Protein 5WOS (pdb70)

Nearest PDB structures (foldseek):
  5wos-assembly1_A  TM=1.007E+00  e=1.661E-19  Canarypox virus
  5tzp-assembly1_A  TM=9.108E-01  e=3.871E-08  Fowlpox virus strain NVSL
  5tzq-assembly2_B  TM=8.977E-01  e=1.617E-07  Fowlpox virus strain NVSL
  6qfm-assembly1_A  TM=8.412E-01  e=3.005E-05  Homo sapiens
  7m5c-assembly4_G  TM=8.317E-01  e=1.888E-03  Homo sapiens

Secondary structure (DSSP, 8-state):
---SHHHHHHHHHHHHHHHHHHH----TTTSS-HHHHHHHHHHHHHHHHHHHHHHHHHHHT-SS-GGGHHHHHHHHHSS---HHHHHHHHHHHHHHHHHHHHHT-TTTTTTHHHHHHHHHHHHHHHHHHTTTGGGGG-/-HHHHHHHHHHHHHHHHHT--

Sequence (159 aa):
VKKDEIYYTILNIIQNYFIEYCTGKNRNFHVEDENTYIIVKNMCDIILRDNIVEFRKDIDRCSDIENEIPEIVYDTIHDKITWGRVISIIAFGAYVTKVFKEKGRDNVVDLMPDIITESLLSRCRRSWLSDQNCWDGLKPEIWIAQELRRIGDEFNAYYA

Structure (mmCIF, N/CA/C/O backbone):
data_5WOS
#
_entry.id   5WOS
#
_cell.length_a   73.786
_cell.length_b   34.670
_cell.length_c   71.726
_cell.angle_alpha   90.00
_cell.angle_beta   114.92
_cell.angle_gamma   90.00
#
_symmetry.space_group_name_H-M   'C 1 2 1'
#
loop_
_entity.id
_entity.type
_entity.pdbx_description
1 polymer 'CNPV058 bcl-2 like protein'
2 polymer 'Bcl-2-like protein 11'
3 water water
#
loop_
_atom_site.group_PDB
_atom_site.id
_atom_site.type_symbol
_atom_site.label_atom_id
_atom_site.label_alt_id
_atom_site.label_comp_id
_atom_site.label_asym_id
_atom_site.label_entity_id
_atom_site.label_seq_id
_atom_site.pdbx_PDB_ins_code
_atom_site.Cartn_x
_atom_site.Cartn_y
_atom_site.Cartn_z
_atom_site.occupancy
_atom_site.B_iso_or_equiv
_atom_site.auth_seq_id
_atom_site.auth_comp_id
_atom_site.auth_asym_id
_atom_site.auth_atom_id
_atom_site.pdbx_PDB_model_num
ATOM 1 N N . VAL A 1 10 ? -20.511 -6.243 25.901 1.00 54.64 5 VAL A N 1
ATOM 2 C CA . VAL A 1 10 ? -19.855 -7.489 26.269 1.00 57.65 5 VAL A CA 1
ATOM 3 C C . VAL A 1 10 ? -20.407 -8.647 25.441 1.00 62.63 5 VAL A C 1
ATOM 4 O O . VAL A 1 10 ? -19.650 -9.498 24.974 1.00 72.85 5 VAL A O 1
ATOM 16 N N . LYS A 1 11 ? -21.725 -8.673 25.255 1.00 53.04 6 LYS A N 1
ATOM 17 C CA . LYS A 1 11 ? -22.378 -9.812 24.622 1.00 56.30 6 LYS A CA 1
ATOM 18 C C . LYS A 1 11 ? -22.223 -9.736 23.109 1.00 53.69 6 LYS A C 1
ATOM 19 O O . LYS A 1 11 ? -22.479 -8.695 22.496 1.00 59.73 6 LYS A O 1
ATOM 38 N N . LYS A 1 12 ? -21.822 -10.851 22.509 1.00 53.24 7 LYS A N 1
ATOM 39 C CA . LYS A 1 12 ? -21.621 -10.934 21.067 1.00 52.09 7 LYS A CA 1
ATOM 40 C C . LYS A 1 12 ? -22.928 -11.391 20.434 1.00 55.33 7 LYS A C 1
ATOM 41 O O . LYS A 1 12 ? -23.272 -12.574 20.463 1.00 63.85 7 LYS A O 1
ATOM 60 N N . ASP A 1 13 ? -23.648 -10.441 19.855 1.00 62.15 8 ASP A N 1
ATOM 61 C CA . ASP A 1 13 ? -24.950 -10.655 19.248 1.00 58.75 8 ASP A CA 1
ATOM 62 C C . ASP A 1 13 ? -24.844 -10.350 17.754 1.00 61.05 8 ASP A C 1
ATOM 63 O O . ASP A 1 13 ? -23.748 -10.264 17.192 1.00 56.37 8 ASP A O 1
ATOM 72 N N . GLU A 1 14 ? -25.998 -10.200 17.101 1.00 55.29 9 GLU A N 1
ATOM 73 C CA . GLU A 1 14 ? -26.000 -9.687 15.737 1.00 53.39 9 GLU A CA 1
ATOM 74 C C . GLU A 1 14 ? -25.513 -8.247 15.710 1.00 52.23 9 GLU A C 1
ATOM 75 O O . GLU A 1 14 ? -24.844 -7.833 14.757 1.00 47.32 9 GLU A O 1
ATOM 87 N N . ILE A 1 15 ? -25.814 -7.480 16.760 1.00 51.52 10 ILE A N 1
ATOM 88 C CA . ILE A 1 15 ? -25.368 -6.094 16.824 1.00 49.52 10 ILE A CA 1
ATOM 89 C C . ILE A 1 15 ? -23.849 -6.033 16.912 1.00 45.45 10 ILE A C 1
ATOM 90 O O . ILE A 1 15 ? -23.200 -5.290 16.167 1.00 42.59 10 ILE A O 1
ATOM 106 N N . TYR A 1 16 ? -23.258 -6.823 17.812 1.00 42.98 11 TYR A N 1
ATOM 107 C CA . TYR A 1 16 ? -21.804 -6.829 17.938 1.00 40.12 11 TYR A CA 1
ATOM 108 C C . TYR A 1 16 ? -21.134 -7.071 16.593 1.00 43.65 11 TYR A C 1
ATOM 109 O O . TYR A 1 16 ? -20.155 -6.397 16.245 1.00 42.49 11 TYR A O 1
ATOM 127 N N . TYR A 1 17 ? -21.658 -8.021 15.814 1.00 47.06 12 TYR A N 1
ATOM 128 C CA . TYR A 1 17 ? -21.020 -8.390 14.557 1.00 45.38 12 TYR A CA 1
ATOM 129 C C . TYR A 1 17 ? -21.457 -7.484 13.414 1.00 37.74 12 TYR A C 1
ATOM 130 O O . TYR A 1 17 ? -20.706 -7.304 12.451 1.00 36.34 12 TYR A O 1
ATOM 148 N N . THR A 1 18 ? -22.646 -6.884 13.508 1.00 40.28 13 THR A N 1
ATOM 149 C CA . THR A 1 18 ? -23.040 -5.878 12.525 1.00 39.92 13 THR A CA 1
ATOM 150 C C . THR A 1 18 ? -22.048 -4.719 12.514 1.00 35.21 13 THR A C 1
ATOM 151 O O . THR A 1 18 ? -21.667 -4.225 11.448 1.00 34.93 13 THR A O 1
ATOM 162 N N . ILE A 1 19 ? -21.616 -4.272 13.693 1.00 36.29 14 ILE A N 1
ATOM 163 C CA . ILE A 1 19 ? -20.631 -3.198 13.769 1.00 3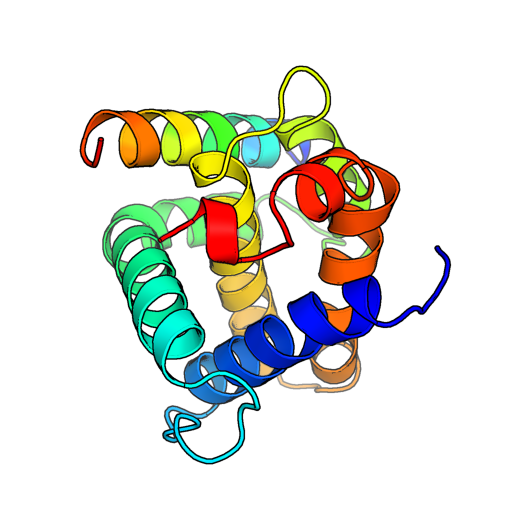7.75 14 ILE A CA 1
ATOM 164 C C . ILE A 1 19 ? -19.239 -3.719 13.431 1.00 36.90 14 ILE A C 1
ATOM 165 O O . ILE A 1 19 ? -18.497 -3.096 12.667 1.00 36.48 14 ILE A O 1
ATOM 181 N N . LEU A 1 20 ? -18.867 -4.873 13.990 1.00 40.04 15 LEU A N 1
ATOM 182 C CA . LEU A 1 20 ? -17.516 -5.395 13.802 1.00 33.12 15 LEU A CA 1
ATOM 183 C C . LEU A 1 20 ? -17.200 -5.616 12.328 1.00 34.38 15 LEU A C 1
ATOM 184 O O . LEU A 1 20 ? -16.087 -5.327 11.878 1.00 36.77 15 LEU A O 1
ATOM 200 N N . ASN A 1 21 ? -18.159 -6.137 11.560 1.00 39.63 16 ASN A N 1
ATOM 201 C CA . ASN A 1 21 ? -17.902 -6.410 10.147 1.00 42.40 16 ASN A CA 1
ATOM 202 C C . ASN A 1 21 ? -17.395 -5.167 9.422 1.00 38.40 16 ASN A C 1
ATOM 203 O O . ASN A 1 21 ? -16.483 -5.253 8.591 1.00 40.31 16 ASN A O 1
ATOM 214 N N . ILE A 1 22 ? -17.969 -4.003 9.725 1.00 34.85 17 ILE A N 1
ATOM 215 C CA . ILE A 1 22 ? -17.569 -2.774 9.046 1.00 36.18 17 ILE A CA 1
ATOM 216 C C . ILE A 1 22 ? -16.237 -2.263 9.579 1.00 38.93 17 ILE A C 1
ATOM 217 O O . ILE A 1 22 ? -15.358 -1.863 8.806 1.00 38.90 17 ILE A O 1
ATOM 233 N N . ILE A 1 23 ? -16.065 -2.255 10.902 1.00 36.33 18 ILE A N 1
ATOM 234 C CA . ILE A 1 23 ? -14.808 -1.792 11.479 1.00 34.12 18 ILE A CA 1
ATOM 235 C C . ILE A 1 23 ? -13.663 -2.698 11.048 1.00 33.72 18 ILE A C 1
ATOM 236 O O . ILE A 1 23 ? -12.578 -2.226 10.688 1.00 31.78 18 ILE A O 1
ATOM 252 N N . GLN A 1 24 ? -13.875 -4.013 11.099 1.00 34.71 19 GLN A N 1
ATOM 253 C CA . GLN A 1 24 ? -12.816 -4.943 10.727 1.00 38.54 19 GLN A CA 1
ATOM 254 C C . GLN A 1 24 ? -12.345 -4.697 9.298 1.00 35.72 19 GLN A C 1
ATOM 255 O O . GLN A 1 24 ? -11.140 -4.685 9.025 1.00 37.24 19 GLN A O 1
ATOM 269 N N . ASN A 1 25 ? -13.278 -4.475 8.376 1.00 38.95 20 ASN A N 1
ATOM 270 C CA . ASN A 1 25 ? -12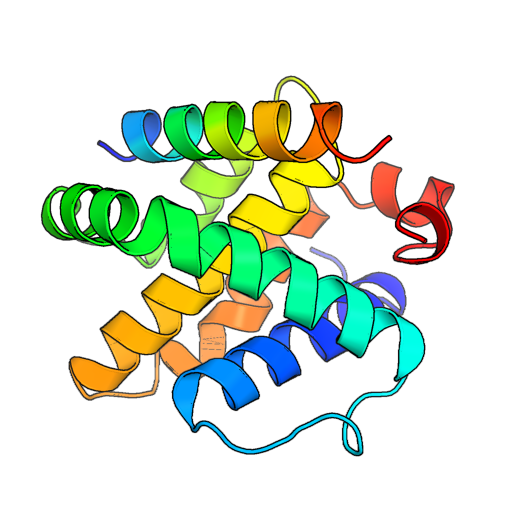.895 -4.299 6.982 1.00 39.74 20 ASN A CA 1
ATOM 271 C C . ASN A 1 25 ? -12.303 -2.921 6.713 1.00 37.69 20 ASN A C 1
ATOM 272 O O . ASN A 1 25 ? -11.422 -2.794 5.855 1.00 35.29 20 ASN A O 1
ATOM 283 N N . TYR A 1 26 ? -12.751 -1.882 7.422 1.00 37.06 21 TYR A N 1
ATOM 284 C CA . TYR A 1 26 ? -12.133 -0.576 7.230 1.00 33.94 21 TYR A CA 1
ATOM 285 C C . TYR A 1 26 ? -10.694 -0.576 7.733 1.00 33.38 21 TYR A C 1
ATOM 286 O O . TYR A 1 26 ? -9.801 -0.024 7.079 1.00 36.37 21 TYR A O 1
ATOM 304 N N . PHE A 1 27 ? -10.445 -1.186 8.892 1.00 34.05 22 PHE A N 1
ATOM 305 C CA . PHE A 1 27 ? -9.074 -1.298 9.375 1.00 36.38 22 PHE A CA 1
ATOM 306 C C . PHE A 1 27 ? -8.216 -2.047 8.365 1.00 39.61 22 PHE A C 1
ATOM 307 O O . PHE A 1 27 ? -7.125 -1.594 8.000 1.00 39.72 22 PHE A O 1
ATOM 324 N N . ILE A 1 28 ? -8.707 -3.193 7.887 1.00 40.95 23 ILE A N 1
ATOM 325 C CA . ILE A 1 28 ? -8.000 -3.939 6.847 1.00 37.98 23 ILE A CA 1
ATOM 326 C C . ILE A 1 28 ? -7.713 -3.036 5.654 1.00 43.11 23 ILE A C 1
ATOM 327 O O . ILE A 1 28 ? -6.567 -2.911 5.204 1.00 43.76 23 ILE A O 1
ATOM 343 N N . GLU A 1 29 ? -8.754 -2.393 5.120 1.00 39.72 24 GLU A N 1
ATOM 344 C CA . GLU A 1 29 ? -8.564 -1.554 3.943 1.00 39.42 24 GLU A CA 1
ATOM 345 C C . GLU A 1 29 ? -7.600 -0.410 4.229 1.00 42.17 24 GLU A C 1
ATOM 346 O O . GLU A 1 29 ? -6.778 -0.056 3.376 1.00 44.15 24 GLU A O 1
ATOM 358 N N . TYR A 1 30 ? -7.673 0.174 5.426 1.00 41.05 25 TYR A N 1
ATOM 359 C CA . TYR A 1 30 ? -6.817 1.315 5.724 1.00 40.69 25 TYR A CA 1
ATOM 360 C C . TYR A 1 30 ? -5.368 0.897 5.933 1.00 45.94 25 TYR A C 1
ATOM 361 O O . TYR A 1 30 ? -4.453 1.677 5.649 1.00 42.51 25 TYR A O 1
ATOM 379 N N . CYS A 1 31 ? -5.140 -0.317 6.430 1.00 47.18 26 CYS A N 1
ATOM 380 C CA . CYS A 1 31 ? -3.780 -0.773 6.689 1.00 49.72 26 CYS A CA 1
ATOM 381 C C . CYS A 1 31 ? -3.106 -1.303 5.430 1.00 54.97 26 CYS A C 1
ATOM 382 O O . CYS A 1 31 ? -1.932 -1.004 5.180 1.00 62.27 26 CYS A O 1
ATOM 390 N N . THR A 1 32 ? -3.825 -2.091 4.629 1.00 51.42 27 THR A N 1
ATOM 391 C CA . THR A 1 32 ? -3.250 -2.698 3.434 1.00 55.12 27 THR A CA 1
ATOM 392 C C . THR A 1 32 ? -3.440 -1.856 2.182 1.00 50.32 27 THR A C 1
ATOM 393 O O . THR A 1 32 ? -2.712 -2.055 1.204 1.00 56.68 27 THR A O 1
ATOM 404 N N . GLY A 1 33 ? -4.395 -0.930 2.182 1.00 51.12 28 GLY A N 1
ATOM 405 C CA . GLY A 1 33 ? -4.715 -0.213 0.966 1.00 43.03 28 GLY A CA 1
ATOM 406 C C . GLY A 1 33 ? -5.428 -1.045 -0.073 1.00 56.15 28 GLY A C 1
ATOM 407 O O . GLY A 1 33 ? -5.453 -0.663 -1.246 1.00 55.85 28 GLY A O 1
ATOM 411 N N . LYS A 1 34 ? -6.001 -2.179 0.324 1.00 54.40 29 LYS A N 1
ATOM 412 C CA . LYS A 1 34 ? -6.729 -3.056 -0.580 1.00 53.68 29 LYS A CA 1
ATOM 413 C C . LYS A 1 34 ? -8.230 -2.880 -0.398 1.00 48.99 29 LYS A C 1
ATOM 414 O O . LYS A 1 34 ? -8.725 -2.778 0.728 1.00 54.78 29 LYS A O 1
ATOM 433 N N . ASN A 1 35 ? -8.948 -2.849 -1.518 1.00 55.59 30 ASN A N 1
ATOM 434 C CA . ASN A 1 35 ? -10.385 -2.622 -1.491 1.00 49.80 30 ASN A CA 1
ATOM 435 C C . ASN A 1 35 ? -11.100 -3.758 -0.768 1.00 49.74 30 ASN A C 1
ATOM 436 O O . ASN A 1 35 ? -10.807 -4.938 -0.983 1.00 48.95 30 ASN A O 1
ATOM 447 N N . ARG A 1 36 ? -12.049 -3.391 0.094 1.00 47.29 31 ARG A N 1
ATOM 448 C CA . ARG A 1 36 ? -12.823 -4.359 0.863 1.00 42.62 31 ARG A CA 1
ATOM 449 C C . ARG A 1 36 ? -14.322 -4.201 0.640 1.00 40.17 31 ARG A C 1
ATOM 450 O O . ARG A 1 36 ? -15.119 -4.763 1.396 1.00 41.14 31 ARG A O 1
ATOM 471 N N . ASN A 1 37 ? -14.725 -3.459 -0.395 1.00 48.19 32 ASN A N 1
ATOM 472 C CA . ASN A 1 37 ? -16.145 -3.240 -0.654 1.00 48.88 32 ASN A CA 1
ATOM 473 C C . ASN A 1 37 ? -16.895 -4.529 -0.956 1.00 34.95 32 ASN A C 1
ATOM 474 O O . ASN A 1 37 ? -18.125 -4.553 -0.845 1.00 41.29 32 ASN A O 1
ATOM 485 N N . PHE A 1 38 ? -16.195 -5.592 -1.349 1.00 32.34 33 PHE A N 1
ATOM 486 C CA . PHE A 1 38 ? -16.833 -6.844 -1.731 1.00 37.25 33 PHE A CA 1
ATOM 487 C C . PHE A 1 38 ? -16.603 -7.957 -0.717 1.00 36.84 33 PHE A C 1
ATOM 488 O O . PHE A 1 38 ? -16.881 -9.123 -1.017 1.00 38.18 33 PHE A O 1
ATOM 505 N N . HIS A 1 39 ? -16.092 -7.630 0.471 1.00 41.71 34 HIS A N 1
ATOM 506 C CA . HIS A 1 39 ? -16.021 -8.573 1.577 1.00 39.62 34 HIS A CA 1
ATOM 507 C C . HIS A 1 39 ? -17.001 -8.253 2.692 1.00 44.43 34 HIS A C 1
ATOM 508 O O . HIS A 1 39 ? -17.250 -9.116 3.538 1.00 48.67 34 HIS A O 1
ATOM 522 N N . VAL A 1 40 ? -17.557 -7.045 2.711 1.00 39.63 35 VAL A N 1
ATOM 523 C CA . VAL A 1 40 ? -18.437 -6.588 3.780 1.00 37.52 35 VAL A CA 1
ATOM 524 C C . VAL A 1 40 ? -19.858 -7.033 3.483 1.00 40.44 35 VAL A C 1
ATOM 525 O O . VAL A 1 40 ? -20.274 -7.160 2.327 1.00 39.18 35 VAL A O 1
ATOM 538 N N . GLU A 1 41 ? -20.616 -7.247 4.558 1.00 55.72 36 GLU A N 1
ATOM 539 C CA . GLU A 1 41 ? -22.016 -7.633 4.435 1.00 49.53 36 GLU A CA 1
ATOM 540 C C . GLU A 1 41 ? -22.856 -6.498 3.859 1.00 48.07 36 GLU A C 1
ATOM 541 O O . GLU A 1 41 ? -23.687 -6.723 2.971 1.00 73.20 36 GLU A O 1
ATOM 553 N N . ASP A 1 42 ? -22.652 -5.275 4.349 1.00 55.36 37 ASP A N 1
ATOM 554 C CA . ASP A 1 42 ? -23.445 -4.109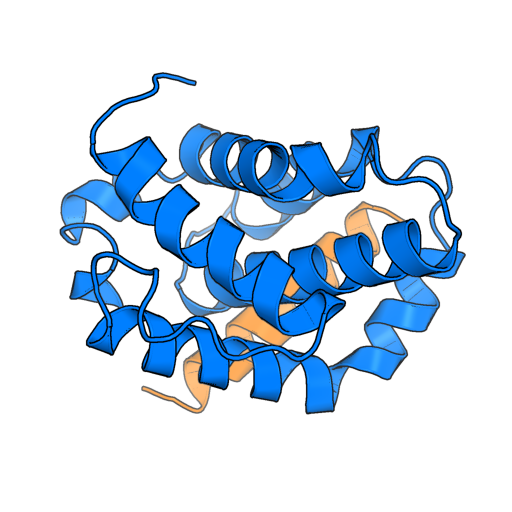 3.963 1.00 39.69 37 ASP A CA 1
ATOM 555 C C . ASP A 1 42 ? -22.537 -3.152 3.199 1.00 45.97 37 ASP A C 1
ATOM 556 O O . ASP A 1 42 ? -21.742 -2.423 3.799 1.00 51.39 37 ASP A O 1
ATOM 565 N N . GLU A 1 43 ? -22.672 -3.146 1.870 1.00 46.81 38 GLU A N 1
ATOM 566 C CA . GLU A 1 43 ? -21.765 -2.368 1.033 1.00 42.85 38 GLU A CA 1
ATOM 567 C C . GLU A 1 43 ? -22.069 -0.875 1.109 1.00 44.11 38 GLU A C 1
ATOM 568 O O . GLU A 1 43 ? -21.148 -0.050 1.096 1.00 38.58 38 GLU A O 1
ATOM 580 N N . ASN A 1 44 ? -23.347 -0.504 1.198 1.00 44.71 39 ASN A N 1
ATOM 581 C CA . ASN A 1 44 ? -23.698 0.913 1.213 1.00 43.28 39 ASN A CA 1
ATOM 582 C C . ASN A 1 44 ? -23.196 1.592 2.483 1.00 44.14 39 ASN A C 1
ATOM 583 O O . ASN A 1 44 ? -22.628 2.689 2.429 1.00 41.91 39 ASN A O 1
ATOM 594 N N . THR A 1 45 ? -23.398 0.958 3.640 1.00 40.29 40 THR A N 1
ATOM 595 C CA . THR A 1 45 ? -22.858 1.513 4.876 1.00 42.73 40 THR A CA 1
ATOM 596 C C . THR A 1 45 ? -21.343 1.650 4.797 1.00 35.02 40 THR A C 1
ATOM 597 O O . THR A 1 45 ? -20.782 2.677 5.197 1.00 35.58 40 THR A O 1
ATOM 608 N N . TYR A 1 46 ? -20.662 0.626 4.282 1.00 37.41 41 TYR A N 1
ATOM 609 C CA . TYR A 1 46 ? -19.204 0.639 4.288 1.00 34.56 41 TYR A CA 1
ATOM 610 C C . TYR A 1 46 ? -18.664 1.842 3.528 1.00 33.54 41 TYR A C 1
ATOM 611 O O . TYR A 1 46 ? -17.729 2.506 3.989 1.00 36.75 41 TYR A O 1
ATOM 629 N N . ILE A 1 47 ? -19.245 2.146 2.367 1.00 34.13 42 ILE A N 1
ATOM 630 C CA . ILE A 1 47 ? -18.791 3.295 1.588 1.00 37.12 42 ILE A CA 1
ATOM 631 C C . ILE A 1 47 ? -18.976 4.582 2.382 1.00 33.40 42 ILE A C 1
ATOM 632 O O . ILE A 1 47 ? -18.086 5.440 2.423 1.00 34.70 42 ILE A O 1
ATOM 648 N N . ILE A 1 48 ? -20.127 4.736 3.034 1.00 34.67 43 ILE A N 1
ATOM 649 C CA . ILE A 1 48 ? -20.379 5.949 3.808 1.00 36.36 43 ILE A CA 1
ATOM 650 C C . ILE A 1 48 ? -19.391 6.057 4.964 1.00 33.19 43 ILE A C 1
ATOM 651 O O . ILE A 1 48 ? -18.710 7.076 5.128 1.00 33.45 43 ILE A O 1
ATOM 667 N N . VAL A 1 49 ? -19.295 5.008 5.785 1.00 35.63 44 VAL A N 1
ATOM 668 C CA . VAL A 1 49 ? -18.380 5.050 6.923 1.00 38.70 44 VAL A CA 1
ATOM 669 C C . VAL A 1 49 ? -16.935 5.145 6.447 1.00 36.16 44 VAL A C 1
ATOM 670 O O . VAL A 1 49 ? -16.113 5.836 7.057 1.00 32.74 44 VAL A O 1
ATOM 683 N N . LYS A 1 50 ? -16.596 4.454 5.357 1.00 35.89 45 LYS A N 1
ATOM 684 C CA . LYS A 1 50 ? -15.231 4.522 4.846 1.00 39.15 45 LYS A CA 1
ATOM 685 C C . LYS A 1 50 ? -14.853 5.953 4.488 1.00 39.22 45 LYS A C 1
ATOM 686 O O . LYS A 1 50 ? -13.741 6.405 4.787 1.00 41.84 45 LYS A O 1
ATOM 705 N N . ASN A 1 51 ? -15.769 6.687 3.853 1.00 36.99 46 ASN A N 1
ATOM 706 C CA . ASN A 1 51 ? -15.473 8.063 3.467 1.00 35.78 46 ASN A CA 1
ATOM 707 C C . ASN A 1 51 ? -15.471 8.986 4.676 1.00 39.54 46 ASN A C 1
ATOM 708 O O . ASN A 1 51 ? -14.613 9.871 4.787 1.00 39.51 46 ASN A O 1
ATOM 719 N N . MET A 1 52 ? -16.423 8.800 5.591 1.00 39.49 47 MET A N 1
ATOM 720 C CA . MET A 1 52 ? -16.467 9.624 6.795 1.00 39.43 47 MET A CA 1
ATOM 721 C C . MET A 1 52 ? -15.142 9.571 7.544 1.00 35.44 47 MET A C 1
ATOM 722 O O . MET A 1 52 ? -14.609 10.606 7.963 1.00 44.19 47 MET A O 1
ATOM 736 N N . CYS A 1 53 ? -14.593 8.369 7.727 1.00 32.92 48 CYS A N 1
ATOM 737 C CA . CYS A 1 53 ? -13.337 8.236 8.458 1.00 40.56 48 CYS A CA 1
ATOM 738 C C . CYS A 1 53 ? -12.163 8.781 7.655 1.00 36.59 48 CYS A C 1
ATOM 739 O O . CYS A 1 53 ? -11.215 9.320 8.236 1.00 41.82 48 CYS A O 1
ATOM 747 N N . ASP A 1 54 ? -12.206 8.655 6.328 1.00 39.02 49 ASP A N 1
ATOM 748 C CA . ASP A 1 54 ? -11.117 9.168 5.504 1.00 40.77 49 ASP A CA 1
ATOM 749 C C . ASP A 1 54 ? -11.075 10.691 5.512 1.00 40.64 49 ASP A C 1
ATOM 750 O O . ASP A 1 54 ? -10.004 11.277 5.316 1.00 40.99 49 ASP A O 1
ATOM 759 N N . ILE A 1 55 ? -12.218 11.347 5.724 1.00 37.12 50 ILE A N 1
ATOM 760 C CA . ILE A 1 55 ? -12.225 12.801 5.868 1.00 38.51 50 ILE A CA 1
ATOM 761 C C . ILE A 1 55 ? -11.609 13.199 7.203 1.00 41.38 50 ILE A C 1
ATOM 762 O O . ILE A 1 55 ? -10.763 14.098 7.273 1.00 44.58 50 ILE A O 1
ATOM 778 N N . ILE A 1 56 ? -12.031 12.541 8.284 1.00 40.64 51 ILE A N 1
ATOM 779 C CA . ILE A 1 56 ? -11.490 12.851 9.605 1.00 39.85 51 ILE A CA 1
ATOM 780 C C . ILE A 1 56 ? -9.982 12.632 9.623 1.00 37.75 51 ILE A C 1
ATOM 781 O O . ILE A 1 56 ? -9.220 13.469 10.121 1.00 43.85 51 ILE A O 1
ATOM 797 N N . LEU A 1 57 ? -9.530 11.501 9.083 1.00 38.18 52 LEU A N 1
ATOM 798 C CA . LEU A 1 57 ? -8.100 11.222 9.042 1.00 37.35 52 LEU A CA 1
ATOM 799 C C . LEU A 1 57 ? -7.359 12.294 8.255 1.00 42.79 52 LEU A C 1
ATOM 800 O O . LEU A 1 57 ? -6.358 12.847 8.722 1.00 42.75 52 LEU A O 1
ATOM 816 N N . ARG A 1 58 ? -7.847 12.610 7.055 1.00 49.58 53 ARG A N 1
ATOM 817 C CA . ARG A 1 58 ? -7.162 13.583 6.213 1.00 52.42 53 ARG A CA 1
ATOM 818 C C . ARG A 1 58 ? -7.011 14.926 6.915 1.00 48.50 53 ARG A C 1
ATOM 819 O O . ARG A 1 58 ? -5.996 15.608 6.733 1.00 61.55 53 ARG A O 1
ATOM 840 N N . ASP A 1 59 ? -7.991 15.316 7.728 1.00 50.26 54 ASP A N 1
ATOM 841 C CA . ASP A 1 59 ? -7.976 16.606 8.405 1.00 44.00 54 ASP A CA 1
ATOM 842 C C . ASP A 1 59 ? -7.327 16.570 9.78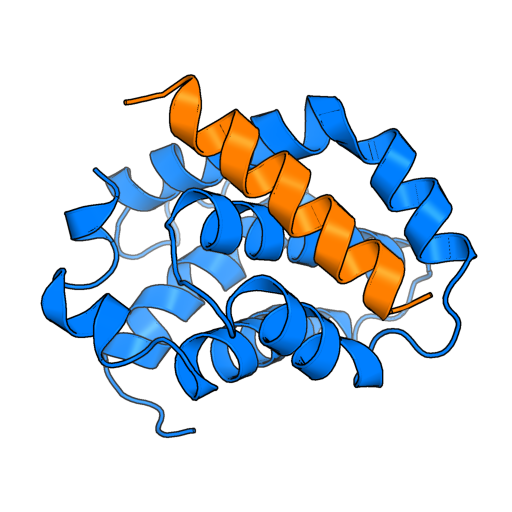4 1.00 43.89 54 ASP A C 1
ATOM 843 O O . ASP A 1 59 ? -7.011 17.635 10.325 1.00 46.69 54 ASP A O 1
ATOM 852 N N . ASN A 1 60 ? -7.121 15.383 10.369 1.00 42.76 55 ASN A N 1
ATOM 853 C CA . ASN A 1 60 ? -6.667 15.303 11.753 1.00 43.75 55 ASN A CA 1
ATOM 854 C C . ASN A 1 60 ? -5.567 14.265 11.953 1.00 47.48 55 ASN A C 1
ATOM 855 O O . ASN A 1 60 ? -5.291 13.884 13.098 1.00 48.04 55 ASN A O 1
ATOM 866 N N . ILE A 1 61 ? -4.927 13.800 10.880 1.00 46.64 56 ILE A N 1
ATOM 867 C CA . ILE A 1 61 ? -3.863 12.817 11.041 1.00 54.67 56 ILE A CA 1
ATOM 868 C C . ILE A 1 61 ? -2.686 13.419 11.800 1.00 54.18 56 ILE A C 1
ATOM 869 O O . ILE A 1 61 ? -1.990 12.714 12.540 1.00 54.31 56 ILE A O 1
ATOM 885 N N . VAL A 1 62 ? -2.447 14.723 11.641 1.00 52.75 57 VAL A N 1
ATOM 886 C CA . VAL A 1 62 ? -1.328 15.370 12.321 1.00 55.77 57 VAL A CA 1
ATOM 887 C C . VAL A 1 62 ? -1.565 15.402 13.826 1.00 56.63 57 VAL A C 1
ATOM 888 O O . VAL A 1 62 ? -0.678 15.062 14.618 1.00 55.71 57 VAL A O 1
ATOM 901 N N . GLU A 1 63 ? -2.755 15.834 14.246 1.00 54.30 58 GLU A N 1
ATOM 902 C CA . GLU A 1 63 ? -3.077 15.814 15.669 1.00 54.40 58 GLU A CA 1
ATOM 903 C C . GLU A 1 63 ? -2.987 14.403 16.232 1.00 55.57 58 GLU A C 1
ATOM 904 O O . GLU A 1 63 ? -2.430 14.193 17.317 1.00 52.83 58 GLU A O 1
ATOM 916 N N . PHE A 1 64 ? -3.533 13.421 15.511 1.00 54.95 59 PHE A N 1
ATOM 917 C CA . PHE A 1 64 ? -3.421 12.034 15.947 1.00 49.63 59 PHE A CA 1
ATOM 918 C C . PHE A 1 64 ? -1.964 11.637 16.165 1.00 51.00 59 PHE A C 1
ATOM 919 O O . PHE A 1 64 ? -1.640 10.949 17.139 1.00 54.68 59 PHE A O 1
ATOM 936 N N . ARG A 1 65 ? -1.075 12.048 15.255 1.00 55.29 60 ARG A N 1
ATOM 937 C CA . ARG A 1 65 ? 0.344 11.714 15.373 1.00 54.18 60 ARG A CA 1
ATOM 938 C C . ARG A 1 65 ? 0.963 12.308 16.633 1.00 59.02 60 ARG A C 1
ATOM 939 O O . ARG A 1 65 ? 1.855 11.702 17.239 1.00 63.13 60 ARG A O 1
ATOM 960 N N . LYS A 1 66 ? 0.524 13.502 17.034 1.00 59.82 61 LYS A N 1
ATOM 961 C CA . LYS A 1 66 ? 1.072 14.119 18.238 1.00 61.75 61 LYS A CA 1
ATOM 962 C C . LYS A 1 66 ? 0.522 13.453 19.491 1.00 61.27 61 LYS A C 1
ATOM 963 O O . LYS A 1 66 ? 1.280 13.077 20.393 1.00 68.90 61 LYS A O 1
ATOM 982 N N . ASP A 1 67 ? -0.802 13.295 19.562 1.00 60.41 62 ASP A N 1
ATOM 983 C CA . ASP A 1 67 ? -1.424 12.688 20.734 1.00 68.13 62 ASP A CA 1
ATOM 984 C C . ASP A 1 67 ? -0.933 11.262 20.950 1.00 67.64 62 ASP A C 1
ATOM 985 O O . ASP A 1 67 ? -0.858 10.795 22.091 1.00 67.86 62 ASP A O 1
ATOM 994 N N . ILE A 1 68 ? -0.588 10.562 19.869 1.00 64.24 63 ILE A N 1
ATOM 995 C CA . ILE A 1 68 ? -0.197 9.159 19.969 1.00 68.45 63 ILE A CA 1
ATOM 996 C C . ILE A 1 68 ? 1.221 9.034 20.515 1.00 75.75 63 ILE A C 1
ATOM 997 O O . ILE A 1 68 ? 1.509 8.154 21.336 1.00 69.12 63 ILE A O 1
ATOM 1013 N N . ASP A 1 69 ? 2.129 9.906 20.072 1.00 82.13 64 ASP A N 1
ATOM 1014 C CA . ASP A 1 69 ? 3.485 9.904 20.608 1.00 79.88 64 ASP A CA 1
ATOM 1015 C C . ASP A 1 69 ? 3.520 10.388 22.051 1.00 78.82 64 ASP A C 1
ATOM 1016 O O . ASP A 1 69 ? 4.498 10.130 22.760 1.00 73.48 64 ASP A O 1
ATOM 1025 N N . ARG A 1 70 ? 2.471 11.078 22.496 1.00 78.09 65 ARG A N 1
ATOM 1026 C CA . ARG A 1 70 ? 2.364 11.574 23.860 1.00 75.61 65 ARG A CA 1
ATOM 1027 C C . ARG A 1 70 ? 1.870 10.518 24.842 1.00 68.57 65 ARG A C 1
ATOM 1028 O O . ARG A 1 70 ? 1.828 10.793 26.046 1.00 64.18 65 ARG A O 1
ATOM 1049 N N . CYS A 1 71 ? 1.513 9.324 24.367 1.00 68.20 66 CYS A N 1
ATOM 1050 C CA . CYS A 1 71 ? 0.817 8.324 25.173 1.00 75.95 66 CYS A CA 1
ATOM 1051 C C . CYS A 1 71 ? 1.510 6.977 25.019 1.00 81.01 66 CYS A C 1
ATOM 1052 O O . CYS A 1 71 ? 1.393 6.329 23.974 1.00 91.35 66 CYS A O 1
ATOM 1060 N N . SER A 1 72 ? 2.235 6.564 26.054 1.00 91.56 67 SER A N 1
ATOM 1061 C CA . SER A 1 72 ? 2.769 5.215 26.126 1.00 91.14 67 SER A CA 1
ATOM 1062 C C . SER A 1 72 ? 1.684 4.250 26.590 1.00 95.39 67 SER A C 1
ATOM 1063 O O . SER A 1 72 ? 0.710 4.636 27.240 1.00 102.08 67 SER A O 1
ATOM 1071 N N . ASP A 1 73 ? 1.855 2.976 26.233 1.00 94.70 68 ASP A N 1
ATOM 1072 C CA . ASP A 1 73 ? 0.921 1.926 26.633 1.00 89.06 68 ASP A CA 1
ATOM 1073 C C . ASP A 1 73 ? -0.501 2.282 26.194 1.00 91.16 68 ASP A C 1
ATOM 1074 O O . ASP A 1 73 ? -1.424 2.410 27.001 1.00 98.16 68 ASP A O 1
ATOM 1083 N N . ILE A 1 74 ? -0.665 2.428 24.877 1.00 90.27 69 ILE A N 1
ATOM 1084 C CA . ILE A 1 74 ? -1.932 2.908 24.331 1.00 82.68 69 ILE A CA 1
ATOM 1085 C C . ILE A 1 74 ? -2.932 1.774 24.097 1.00 73.02 69 ILE A C 1
ATOM 1086 O O . ILE A 1 74 ? -4.142 2.029 24.100 1.00 68.82 69 ILE A O 1
ATOM 1102 N N . GLU A 1 75 ? -2.485 0.523 23.921 1.00 69.76 70 GLU A N 1
ATOM 1103 C CA . GLU A 1 75 ? -3.450 -0.545 23.657 1.00 72.45 70 GLU A CA 1
ATOM 1104 C C . GLU A 1 75 ? -4.412 -0.717 24.824 1.00 72.10 70 GLU A C 1
ATOM 1105 O O . GLU A 1 75 ? -5.623 -0.850 24.621 1.00 65.71 70 GLU A O 1
ATOM 1117 N N . ASN A 1 76 ? -3.894 -0.730 26.052 1.00 74.85 71 ASN A N 1
ATOM 1118 C CA . ASN A 1 76 ? -4.733 -0.917 27.228 1.00 68.06 71 ASN A CA 1
ATOM 1119 C C . ASN A 1 76 ? -5.429 0.364 27.664 1.00 63.11 71 ASN A C 1
ATOM 1120 O O . ASN A 1 76 ? -6.103 0.360 28.699 1.00 65.47 71 ASN A O 1
ATOM 1131 N N . GLU A 1 77 ? -5.284 1.451 26.906 1.00 59.99 72 GLU A N 1
ATOM 1132 C CA . GLU A 1 77 ? -5.993 2.697 27.168 1.00 67.17 72 GLU A CA 1
ATOM 1133 C C . GLU A 1 77 ? -7.110 2.969 26.169 1.00 54.27 72 GLU A C 1
ATOM 1134 O O . GLU A 1 77 ? -7.793 3.991 26.289 1.00 51.47 72 GLU A O 1
ATOM 1146 N N . ILE A 1 78 ? -7.324 2.084 25.194 1.00 51.06 73 ILE A N 1
ATOM 1147 C CA . ILE A 1 78 ? -8.396 2.301 24.222 1.00 48.63 73 ILE A CA 1
ATOM 1148 C C . ILE A 1 78 ? -9.764 2.334 24.892 1.00 46.45 73 ILE A C 1
ATOM 1149 O O . ILE A 1 78 ? -10.537 3.270 24.629 1.00 42.15 73 ILE A O 1
ATOM 1165 N N . PRO A 1 79 ? -10.135 1.373 25.743 1.00 47.76 74 PRO A N 1
ATOM 1166 C CA . PRO A 1 79 ? -11.470 1.441 26.360 1.00 51.96 74 PRO A CA 1
ATOM 1167 C C . PRO A 1 79 ? -11.706 2.727 27.130 1.00 44.37 74 PRO A C 1
ATOM 1168 O O . PRO A 1 79 ? -12.846 3.204 27.184 1.00 43.16 74 PRO A O 1
ATOM 1179 N N . GLU A 1 80 ? -10.659 3.310 27.720 1.00 46.03 75 GLU A N 1
ATOM 1180 C CA . GLU A 1 80 ? -10.828 4.540 28.488 1.00 41.79 75 GLU A CA 1
ATOM 1181 C C . GLU A 1 80 ? -11.055 5.734 27.572 1.00 41.06 75 GLU A C 1
ATOM 1182 O O . GLU A 1 80 ? -11.879 6.607 27.873 1.00 41.34 75 GLU A O 1
ATOM 1194 N N . ILE A 1 81 ? -10.328 5.796 26.455 1.00 42.09 76 ILE A N 1
ATOM 1195 C CA . ILE A 1 81 ? -10.535 6.874 25.493 1.00 36.15 76 ILE A CA 1
ATOM 1196 C C . ILE A 1 81 ? -11.960 6.830 24.960 1.00 33.22 76 ILE A C 1
ATOM 1197 O O . ILE A 1 81 ? -12.661 7.848 24.920 1.00 34.47 76 ILE A O 1
ATOM 1213 N N . VAL A 1 82 ? -12.413 5.645 24.551 1.00 36.73 77 VAL A N 1
ATOM 1214 C CA . VAL A 1 82 ? -13.778 5.503 24.054 1.00 33.79 77 VAL A CA 1
ATOM 1215 C C . VAL A 1 82 ? -14.772 5.900 25.136 1.00 37.51 77 VAL A C 1
ATOM 1216 O O . VAL A 1 82 ? -15.734 6.632 24.882 1.00 39.03 77 VAL A O 1
ATOM 1229 N N . TYR A 1 83 ? -14.550 5.425 26.364 1.00 40.91 78 TYR A N 1
ATOM 1230 C CA . TYR A 1 83 ? -15.448 5.770 27.461 1.00 37.04 78 TYR A CA 1
ATOM 1231 C C . TYR A 1 83 ? -15.519 7.276 27.648 1.00 34.79 78 TYR A C 1
ATOM 1232 O O . TYR A 1 83 ? -16.608 7.851 27.747 1.00 35.27 78 TYR A O 1
ATOM 1250 N N . ASP A 1 84 ? -14.361 7.933 27.703 1.00 38.65 79 ASP A N 1
ATOM 1251 C CA . ASP A 1 84 ? -14.299 9.364 27.966 1.00 35.03 79 ASP A CA 1
ATOM 1252 C C . ASP A 1 84 ? -14.731 10.213 26.777 1.00 34.53 79 ASP A C 1
ATOM 1253 O O . ASP A 1 84 ? -14.789 11.440 26.908 1.00 40.08 79 ASP A O 1
ATOM 1262 N N . THR A 1 85 ? -15.040 9.606 25.632 1.00 37.82 80 THR A N 1
ATOM 1263 C CA . THR A 1 85 ? -15.469 10.363 24.463 1.00 45.32 80 THR A CA 1
ATOM 1264 C C . THR A 1 85 ? -16.984 10.459 24.352 1.00 37.67 80 THR A C 1
ATOM 1265 O O . THR A 1 85 ? -17.494 11.424 23.774 1.00 43.28 80 THR A O 1
ATOM 1276 N N . ILE A 1 86 ? -17.716 9.490 24.898 1.00 38.29 81 ILE A N 1
ATOM 1277 C CA . ILE A 1 86 ? -19.149 9.387 24.654 1.00 42.32 81 ILE A CA 1
ATOM 1278 C C . ILE A 1 86 ? -19.892 9.059 25.943 1.00 45.35 81 ILE A C 1
ATOM 1279 O O . ILE A 1 86 ? -21.039 8.602 25.907 1.00 51.01 81 ILE A O 1
ATOM 1295 N N . HIS A 1 87 ? -19.258 9.313 27.091 1.00 58.70 82 HIS A N 1
ATOM 1296 C CA . HIS A 1 87 ? -19.911 9.024 28.363 1.00 52.75 82 HIS A CA 1
ATOM 1297 C C . HIS A 1 87 ? -20.989 10.053 28.679 1.00 48.08 82 HIS A C 1
ATOM 1298 O O . HIS A 1 87 ? -22.034 9.709 29.242 1.00 63.51 82 HIS A O 1
ATOM 1312 N N . ASP A 1 88 ? -20.759 11.320 28.325 1.00 47.31 83 ASP A N 1
ATOM 1313 C CA . ASP A 1 88 ? -21.774 12.345 28.547 1.00 51.58 83 ASP A CA 1
ATOM 1314 C C . ASP A 1 88 ? -22.854 12.324 27.470 1.00 49.87 83 ASP A C 1
ATOM 1315 O O . ASP A 1 88 ? -24.014 12.638 27.757 1.00 52.18 83 ASP A O 1
ATOM 1324 N N . LYS A 1 89 ? -22.501 11.961 26.238 1.00 51.01 84 LYS A N 1
ATOM 1325 C CA . LYS A 1 89 ? -23.468 11.886 25.152 1.00 46.43 84 LYS A CA 1
ATOM 1326 C C . LYS A 1 89 ? -22.886 11.046 24.025 1.00 42.03 84 LYS A C 1
ATOM 1327 O O . LYS A 1 89 ? -21.675 11.052 23.791 1.00 43.60 84 LYS A O 1
ATOM 1346 N N . ILE A 1 90 ? -23.763 10.326 23.329 1.00 39.43 85 ILE A N 1
ATOM 1347 C CA . ILE A 1 90 ? -23.388 9.513 22.178 1.00 40.46 85 ILE A CA 1
ATOM 1348 C C . ILE A 1 90 ? -23.910 10.192 20.921 1.00 42.01 85 ILE A C 1
ATOM 1349 O O . ILE A 1 90 ? -25.106 10.494 20.820 1.00 44.42 85 ILE A O 1
ATOM 1365 N N . THR A 1 91 ? -23.017 10.429 19.962 1.00 41.28 86 THR A N 1
ATOM 1366 C CA . THR A 1 91 ? -23.407 10.926 18.651 1.00 44.39 86 THR A CA 1
ATOM 1367 C C . THR A 1 91 ? -22.615 10.179 17.590 1.00 40.97 86 THR A C 1
ATOM 1368 O O . THR A 1 91 ? -21.535 9.644 17.853 1.00 34.41 86 THR A O 1
ATOM 1379 N N . TRP A 1 92 ? -23.170 10.142 16.377 1.00 44.44 87 TRP A N 1
ATOM 1380 C CA . TRP A 1 92 ? -22.484 9.464 15.286 1.00 34.23 87 TRP A CA 1
ATOM 1381 C C . TRP A 1 92 ? -21.156 10.131 14.970 1.00 32.64 87 TRP A C 1
ATOM 1382 O O . TRP A 1 92 ? -20.197 9.451 14.586 1.00 33.23 87 TRP A O 1
ATOM 1403 N N . GLY A 1 93 ? -21.070 11.450 15.142 1.00 31.02 88 GLY A N 1
ATOM 1404 C CA . GLY A 1 93 ? -19.803 12.128 14.924 1.00 37.83 88 GLY A CA 1
ATOM 1405 C C . GLY A 1 93 ? -18.711 11.609 15.838 1.00 37.31 88 GLY A C 1
ATOM 1406 O O . GLY A 1 93 ? -17.584 11.361 15.401 1.00 34.25 88 GLY A O 1
ATOM 1410 N N . ARG A 1 94 ? -19.032 11.422 17.118 1.00 38.80 89 ARG A N 1
ATOM 1411 C CA . ARG A 1 94 ? -18.053 10.875 18.050 1.00 38.69 89 ARG A CA 1
ATOM 1412 C C . ARG A 1 94 ? -17.754 9.413 17.742 1.00 31.34 89 ARG A C 1
ATOM 1413 O O . ARG A 1 94 ? -16.593 8.988 17.793 1.00 35.20 89 ARG A O 1
ATOM 1434 N N . VAL A 1 95 ? -18.784 8.630 17.414 1.00 33.20 90 VAL A N 1
ATOM 1435 C CA . VAL A 1 95 ? -18.579 7.219 17.090 1.00 38.15 90 VAL A CA 1
ATOM 1436 C C . VAL A 1 95 ? -17.652 7.076 15.889 1.00 38.23 90 VAL A C 1
ATOM 1437 O O . VAL A 1 95 ? -16.771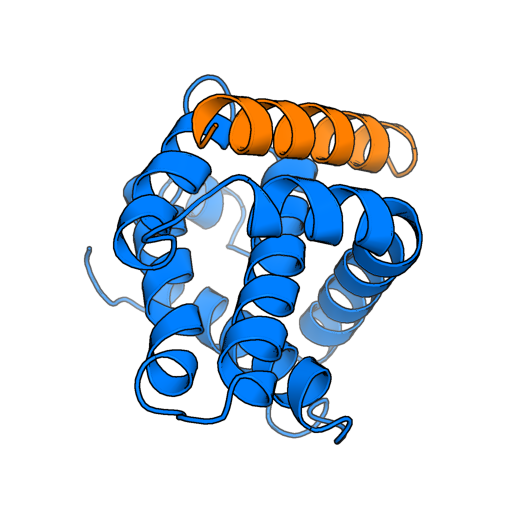 6.207 15.868 1.00 38.24 90 VAL A O 1
ATOM 1450 N N . ILE A 1 96 ? -17.834 7.920 14.870 1.00 36.52 91 ILE A N 1
ATOM 1451 C CA . ILE A 1 96 ? -16.989 7.837 13.682 1.00 33.60 91 ILE A CA 1
ATOM 1452 C C . ILE A 1 96 ? -15.564 8.267 14.009 1.00 34.48 91 ILE A C 1
ATOM 1453 O O . ILE A 1 96 ? -14.594 7.643 13.557 1.00 36.18 91 ILE A O 1
ATOM 1469 N N . SER A 1 97 ? -15.412 9.342 14.787 1.00 29.15 92 SER A N 1
ATOM 1470 C CA . SER A 1 97 ? -14.083 9.799 15.182 1.00 32.25 92 SER A CA 1
ATOM 1471 C C . SER A 1 97 ? -13.315 8.705 15.913 1.00 35.79 92 SER A C 1
ATOM 1472 O O . SER A 1 97 ? -12.101 8.561 15.731 1.00 32.44 92 SER A O 1
ATOM 1480 N N . ILE A 1 98 ? -14.006 7.933 16.755 1.00 35.61 93 ILE A N 1
ATOM 1481 C CA . ILE A 1 98 ? -13.376 6.803 17.435 1.00 35.10 93 ILE A CA 1
ATOM 1482 C C . ILE A 1 98 ? -12.871 5.786 16.419 1.00 31.29 93 ILE A C 1
ATOM 1483 O O . ILE A 1 98 ? -11.732 5.309 16.498 1.00 27.15 93 ILE A O 1
ATOM 1499 N N . ILE A 1 99 ? -13.719 5.431 15.454 1.00 32.93 94 ILE A N 1
ATOM 1500 C CA . ILE A 1 99 ? -13.340 4.437 14.455 1.00 35.02 94 ILE A CA 1
ATOM 1501 C C . ILE A 1 99 ? -12.137 4.922 13.659 1.00 31.58 94 ILE A C 1
ATOM 1502 O O . ILE A 1 99 ? -11.197 4.161 13.397 1.00 33.41 94 ILE A O 1
ATOM 1518 N N . ALA A 1 100 ? -12.145 6.197 13.265 1.00 28.15 95 ALA A N 1
ATOM 1519 C CA . ALA A 1 100 ? -11.036 6.738 12.487 1.00 31.51 95 ALA A CA 1
ATOM 1520 C C . ALA A 1 100 ? -9.745 6.724 13.294 1.00 35.91 95 ALA A C 1
ATOM 1521 O O . ALA A 1 100 ? -8.710 6.235 12.825 1.00 32.06 95 ALA A O 1
ATOM 1528 N N . PHE A 1 101 ? -9.787 7.263 14.516 1.00 38.97 96 PHE A N 1
ATOM 1529 C CA . PHE A 1 101 ? -8.613 7.229 15.381 1.00 35.12 96 PHE A CA 1
ATOM 1530 C C . PHE A 1 101 ? -8.200 5.796 15.684 1.00 34.99 96 PHE A C 1
ATOM 1531 O O . PHE A 1 101 ? -7.004 5.484 15.742 1.00 35.10 96 PHE A O 1
ATOM 1548 N N . GLY A 1 102 ? -9.173 4.907 15.882 1.00 33.01 97 GLY A N 1
ATOM 1549 C CA . GLY A 1 102 ? -8.849 3.497 16.004 1.00 38.32 97 GLY A CA 1
ATOM 1550 C C . GLY A 1 102 ? -8.106 2.975 14.789 1.00 41.45 97 GLY A C 1
ATOM 1551 O O . GLY A 1 102 ? -7.121 2.242 14.918 1.00 38.35 97 GLY A O 1
ATOM 1555 N N . ALA A 1 103 ? -8.561 3.356 13.591 1.00 37.07 98 ALA A N 1
ATOM 1556 C CA . ALA A 1 103 ? -7.882 2.934 12.371 1.00 34.64 98 ALA A CA 1
ATOM 1557 C C . ALA A 1 103 ? -6.438 3.419 12.349 1.00 36.49 98 ALA A C 1
ATOM 1558 O O . ALA A 1 103 ? -5.527 2.662 11.997 1.00 44.34 98 ALA A O 1
ATOM 1565 N N . TYR A 1 104 ? -6.208 4.679 12.725 1.00 41.36 99 TYR A N 1
ATOM 1566 C CA . TYR A 1 104 ? -4.849 5.212 12.713 1.00 44.20 99 TYR A CA 1
ATOM 1567 C C . TYR A 1 104 ? -3.949 4.430 13.662 1.00 43.85 99 TYR A C 1
ATOM 1568 O O . TYR A 1 104 ? -2.834 4.038 13.297 1.00 44.97 99 TYR A O 1
ATOM 1586 N N . VAL A 1 105 ? -4.413 4.205 14.894 1.00 42.79 100 VAL A N 1
ATOM 1587 C CA . VAL A 1 105 ? -3.636 3.426 15.858 1.00 40.60 100 VAL A CA 1
ATOM 1588 C C . VAL A 1 105 ? -3.278 2.068 15.271 1.00 43.76 100 VAL A C 1
ATOM 1589 O O . VAL A 1 105 ? -2.132 1.611 15.362 1.00 47.29 100 VAL A O 1
ATOM 1602 N N . THR A 1 106 ? -4.259 1.403 14.660 1.00 47.09 101 THR A N 1
ATOM 1603 C CA . THR A 1 106 ? -4.016 0.085 14.083 1.00 45.28 101 THR A CA 1
ATOM 1604 C C . THR A 1 106 ? -2.889 0.144 13.059 1.00 46.38 101 THR A C 1
ATOM 1605 O O . THR A 1 106 ? -1.956 -0.666 13.098 1.00 44.16 101 THR A O 1
ATOM 1616 N N . LYS A 1 107 ? -2.957 1.101 12.131 1.00 45.81 102 LYS A N 1
ATOM 1617 C CA . LYS A 1 107 ? -1.866 1.273 11.179 1.00 51.87 102 LYS A CA 1
ATOM 1618 C C . LYS A 1 107 ? -0.555 1.546 11.905 1.00 49.46 102 LYS A C 1
ATOM 1619 O O . LYS A 1 107 ? 0.492 1.001 11.539 1.00 58.36 102 LYS A O 1
ATOM 1638 N N . VAL A 1 108 ? -0.598 2.366 12.958 1.00 55.89 103 VAL A N 1
ATOM 1639 C CA . VAL A 1 108 ? 0.623 2.748 13.664 1.00 55.72 103 VAL A CA 1
ATOM 1640 C C . VAL A 1 108 ? 1.268 1.529 14.309 1.00 60.66 103 VAL A C 1
ATOM 1641 O O . VAL A 1 108 ? 2.482 1.316 14.197 1.00 67.75 103 VAL A O 1
ATOM 1654 N N . PHE A 1 109 ? 0.467 0.705 14.988 1.00 53.04 104 PHE A N 1
ATOM 1655 C CA . PHE A 1 109 ? 1.000 -0.536 15.535 1.00 58.83 104 PHE A CA 1
ATOM 1656 C C . PHE A 1 109 ? 1.400 -1.509 14.438 1.00 62.12 104 PHE A C 1
ATOM 1657 O O . PHE A 1 109 ? 2.241 -2.383 14.671 1.00 60.37 104 PHE A O 1
ATOM 1674 N N . LYS A 1 110 ? 0.814 -1.377 13.251 1.00 60.87 105 LYS A N 1
ATOM 1675 C CA . LYS A 1 110 ? 1.181 -2.246 12.142 1.00 63.57 105 LYS A CA 1
ATOM 1676 C C . LYS A 1 110 ? 2.543 -1.860 11.584 1.00 65.85 105 LYS A C 1
ATOM 1677 O O . LYS A 1 110 ? 3.393 -2.723 11.337 1.00 68.00 105 LYS A O 1
ATOM 1696 N N . GLU A 1 111 ? 2.769 -0.558 11.383 1.00 66.75 106 GLU A N 1
ATOM 1697 C CA . GLU A 1 111 ? 4.060 -0.105 10.879 1.00 68.70 106 GLU A CA 1
ATOM 1698 C C . GLU A 1 111 ? 5.145 -0.267 11.931 1.00 66.34 106 GLU A C 1
ATOM 1699 O O . GLU A 1 111 ? 6.322 -0.423 11.584 1.00 70.15 106 GLU A O 1
ATOM 1711 N N . LYS A 1 112 ? 4.775 -0.233 13.214 1.00 76.00 107 LYS A N 1
ATOM 1712 C CA . LYS A 1 112 ? 5.724 -0.601 14.259 1.00 68.99 107 LYS A CA 1
ATOM 1713 C C . LYS A 1 112 ? 6.148 -2.057 14.136 1.00 78.92 107 LYS A C 1
ATOM 1714 O O . LYS A 1 112 ? 7.241 -2.419 14.584 1.00 85.65 107 LYS A O 1
ATOM 1733 N N . GLY A 1 113 ? 5.298 -2.904 13.557 1.00 77.44 108 GLY A N 1
ATOM 1734 C CA . GLY A 1 113 ? 5.743 -4.077 12.825 1.00 80.33 108 GLY A CA 1
ATOM 1735 C C . GLY A 1 113 ? 5.137 -5.407 13.234 1.00 93.13 108 GLY A C 1
ATOM 1736 O O . GLY A 1 113 ? 5.174 -6.350 12.433 1.00 117.83 108 GLY A O 1
ATOM 1740 N N . ARG A 1 114 ? 4.581 -5.538 14.435 1.00 77.11 109 ARG A N 1
ATOM 1741 C CA . ARG A 1 114 ? 4.120 -6.835 14.919 1.00 91.20 109 ARG A CA 1
ATOM 1742 C C . ARG A 1 114 ? 2.613 -6.828 15.117 1.00 92.99 109 ARG A C 1
ATOM 1743 O O . ARG A 1 114 ? 2.059 -5.940 15.775 1.00 77.41 109 ARG A O 1
ATOM 1764 N N . ASP A 1 115 ? 1.973 -7.861 14.568 1.00 89.23 110 ASP A N 1
ATOM 1765 C CA . ASP A 1 115 ? 0.575 -7.828 14.169 1.00 91.10 110 ASP A CA 1
ATOM 1766 C C . ASP A 1 115 ? -0.394 -8.265 15.260 1.00 88.17 110 ASP A C 1
ATOM 1767 O O . ASP A 1 115 ? -1.593 -7.981 15.152 1.00 90.82 110 ASP A O 1
ATOM 1776 N N . ASN A 1 116 ? 0.083 -8.946 16.302 1.00 84.32 111 ASN A N 1
ATOM 1777 C CA . ASN A 1 116 ? -0.829 -9.563 17.260 1.00 87.88 111 ASN A CA 1
ATOM 1778 C C . ASN A 1 116 ? -1.809 -8.553 17.848 1.00 82.80 111 ASN A C 1
ATOM 1779 O O . ASN A 1 116 ? -2.963 -8.898 18.127 1.00 76.20 111 ASN A O 1
ATOM 1790 N N . VAL A 1 117 ? -1.384 -7.302 18.036 1.00 73.80 112 VAL A N 1
ATOM 1791 C CA . VAL A 1 117 ? -2.319 -6.274 18.485 1.00 77.63 112 VAL A CA 1
ATOM 1792 C C . VAL A 1 117 ? -3.263 -5.889 17.354 1.00 70.65 112 VAL A C 1
ATOM 1793 O O . VAL A 1 117 ? -4.474 -5.749 17.558 1.00 65.01 112 VAL A O 1
ATOM 1806 N N . VAL A 1 118 ? -2.718 -5.708 16.149 1.00 60.11 113 VAL A N 1
ATOM 1807 C CA . VAL A 1 118 ? -3.527 -5.336 14.992 1.00 58.88 113 VAL A CA 1
ATOM 1808 C C . VAL A 1 118 ? -4.705 -6.286 14.838 1.00 63.55 113 VAL A C 1
ATOM 1809 O O . VAL A 1 118 ? -5.812 -5.872 14.474 1.00 61.68 113 VAL A O 1
ATOM 1822 N N . ASP A 1 119 ? -4.491 -7.570 15.128 1.00 71.32 114 ASP A N 1
ATOM 1823 C CA . ASP A 1 119 ? -5.567 -8.548 15.018 1.00 71.40 114 ASP A CA 1
ATOM 1824 C C . ASP A 1 119 ? -6.691 -8.276 16.011 1.00 59.39 114 ASP A C 1
ATOM 1825 O O . ASP A 1 119 ? -7.795 -8.806 15.841 1.00 62.55 114 ASP A O 1
ATOM 1834 N N . LEU A 1 120 ? -6.445 -7.453 17.033 1.00 64.89 115 LEU A N 1
ATOM 1835 C CA . LEU A 1 120 ? -7.410 -7.250 18.104 1.00 60.88 115 LEU A CA 1
ATOM 1836 C C . LEU A 1 120 ? -8.117 -5.904 18.064 1.00 52.08 115 LEU A C 1
ATOM 1837 O O . LEU A 1 120 ? -9.232 -5.801 18.589 1.00 47.74 115 LEU A O 1
ATOM 1853 N N . MET A 1 121 ? -7.512 -4.883 17.460 1.00 56.66 116 MET A N 1
ATOM 1854 C CA . MET A 1 121 ? -8.093 -3.545 17.506 1.00 50.91 116 MET A CA 1
ATOM 1855 C C . MET A 1 121 ? -9.565 -3.504 17.119 1.00 46.70 116 M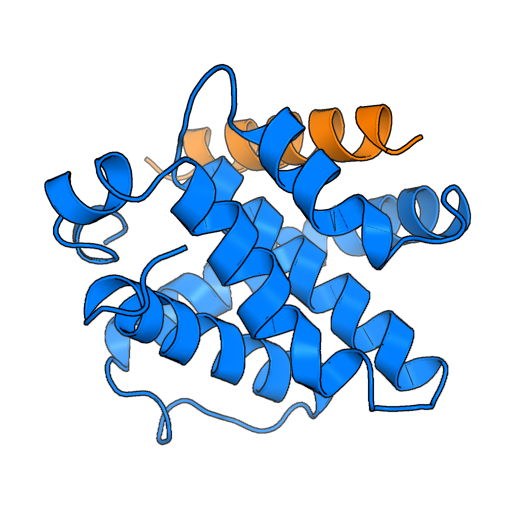ET A C 1
ATOM 1856 O O . MET A 1 121 ? -10.335 -2.813 17.808 1.00 48.67 116 MET A O 1
ATOM 1870 N N . PRO A 1 122 ? -10.021 -4.183 16.063 1.00 42.53 117 PRO A N 1
ATOM 1871 C CA . PRO A 1 122 ? -11.460 -4.134 15.749 1.00 43.55 117 PRO A CA 1
ATOM 1872 C C . PRO A 1 122 ? -12.334 -4.586 16.905 1.00 41.63 117 PRO A C 1
ATOM 1873 O O . PRO A 1 122 ? -13.310 -3.906 17.251 1.00 41.33 117 PRO A O 1
ATOM 1884 N N . ASP A 1 123 ? -12.005 -5.722 17.520 1.00 46.57 118 ASP A N 1
ATOM 1885 C CA . ASP A 1 123 ? -12.794 -6.206 18.646 1.00 42.69 118 ASP A CA 1
ATOM 1886 C C . ASP A 1 123 ? -12.677 -5.274 19.844 1.00 44.70 118 ASP A C 1
ATOM 1887 O O . ASP A 1 123 ? -13.653 -5.072 20.576 1.00 45.11 118 ASP A O 1
ATOM 1896 N N . ILE A 1 124 ? -11.498 -4.683 20.052 1.00 44.30 119 ILE A N 1
ATOM 1897 C CA . ILE A 1 124 ? -11.275 -3.860 21.238 1.00 46.96 119 ILE A CA 1
ATOM 1898 C C . ILE A 1 124 ? -12.154 -2.614 21.209 1.00 55.21 119 ILE A C 1
ATOM 1899 O O . ILE A 1 124 ? -12.751 -2.240 22.228 1.00 43.91 119 ILE A O 1
ATOM 1915 N N . ILE A 1 125 ? -12.242 -1.939 20.061 1.00 51.17 120 ILE A N 1
ATOM 1916 C CA . ILE A 1 125 ? -13.070 -0.739 20.014 1.00 45.01 120 ILE A CA 1
ATOM 1917 C C . ILE A 1 125 ? -14.543 -1.112 19.903 1.00 45.04 120 ILE A C 1
ATOM 1918 O O . ILE A 1 125 ? -15.396 -0.490 20.544 1.00 46.01 120 ILE A O 1
ATOM 1934 N N . THR A 1 126 ? -14.866 -2.149 19.126 1.00 40.20 121 THR A N 1
ATOM 1935 C CA . THR A 1 126 ? -16.247 -2.617 19.070 1.00 39.02 121 THR A CA 1
ATOM 1936 C C . THR A 1 126 ? -16.742 -3.008 20.457 1.00 43.33 121 THR A C 1
ATOM 1937 O O . THR A 1 126 ? -17.889 -2.720 20.822 1.00 39.67 121 THR A O 1
ATOM 1948 N N . GLU A 1 127 ? -15.887 -3.665 21.244 1.00 40.24 122 GLU A N 1
ATOM 1949 C CA . GLU A 1 127 ? -16.231 -3.968 22.630 1.00 42.10 122 GLU A CA 1
ATOM 1950 C C . GLU A 1 127 ? -16.435 -2.691 23.435 1.00 43.41 122 GLU A C 1
ATOM 1951 O O . GLU A 1 127 ? -17.466 -2.520 24.098 1.00 42.98 122 GLU A O 1
ATOM 1963 N N . SER A 1 128 ? -15.450 -1.788 23.404 1.00 42.60 123 SER A N 1
ATOM 1964 C CA . SER A 1 128 ? -15.580 -0.525 24.124 1.00 36.78 123 SER A CA 1
ATOM 1965 C C . SER A 1 128 ? -16.787 0.263 23.634 1.00 40.42 123 SER A C 1
ATOM 1966 O O . SER A 1 128 ? -17.501 0.881 24.432 1.00 41.77 123 SER A O 1
ATOM 1974 N N . LEU A 1 129 ? -17.031 0.254 22.323 1.00 38.61 124 LEU A N 1
ATOM 1975 C CA . LEU A 1 129 ? -18.156 1.002 21.772 1.00 37.00 124 LEU A CA 1
ATOM 1976 C C . LEU A 1 129 ? -19.480 0.440 22.276 1.00 42.03 124 LEU A C 1
ATOM 1977 O O . LEU A 1 129 ? -20.363 1.188 22.709 1.00 52.79 124 LEU A O 1
ATOM 1993 N N . LEU A 1 130 ? -19.633 -0.883 22.235 1.00 42.94 125 LEU A N 1
ATOM 1994 C CA . LEU A 1 130 ? -20.890 -1.500 22.645 1.00 49.55 125 LEU A CA 1
ATOM 1995 C C . LEU A 1 130 ? -21.062 -1.516 24.156 1.00 47.48 125 LEU A C 1
ATOM 1996 O O . LEU A 1 130 ? -22.197 -1.510 24.646 1.00 57.52 125 LEU A O 1
ATOM 2012 N N . SER A 1 131 ? -19.963 -1.547 24.907 1.00 45.78 126 SER A N 1
ATOM 2013 C CA . SER A 1 131 ? -20.058 -1.492 26.359 1.00 54.55 126 SER A CA 1
ATOM 2014 C C . SER A 1 131 ? -20.819 -0.269 26.850 1.00 53.78 126 SER A C 1
ATOM 2015 O O . SER A 1 131 ? -21.199 -0.232 28.025 1.00 61.67 126 SER A O 1
ATOM 2023 N N . ARG A 1 132 ? -21.051 0.727 25.990 1.00 58.32 127 ARG A N 1
ATOM 2024 C CA . ARG A 1 132 ? -21.727 1.955 26.395 1.00 58.54 127 ARG A CA 1
ATOM 2025 C C . ARG A 1 132 ? -22.831 2.415 25.453 1.00 48.96 127 ARG A C 1
ATOM 2026 O O . ARG A 1 132 ? -23.651 3.241 25.871 1.00 49.78 127 ARG A O 1
ATOM 2047 N N . CYS A 1 133 ? -22.894 1.915 24.216 1.00 49.45 128 CYS A N 1
ATOM 2048 C CA . CYS A 1 133 ? -23.775 2.472 23.192 1.00 51.78 128 CYS A CA 1
ATOM 2049 C C . CYS A 1 133 ? -24.722 1.449 22.577 1.00 46.54 128 CYS A C 1
ATOM 2050 O O . CYS A 1 133 ? -25.403 1.771 21.596 1.00 42.76 128 CYS A O 1
ATOM 2058 N N A ARG A 1 134 ? -24.794 0.234 23.123 0.50 45.68 129 ARG A N 1
ATOM 2059 N N B ARG A 1 134 ? -24.784 0.231 23.120 0.50 44.43 129 ARG A N 1
ATOM 2060 C CA A ARG A 1 134 ? -25.587 -0.815 22.491 0.50 46.46 129 ARG A CA 1
ATOM 2061 C CA B ARG A 1 134 ? -25.589 -0.822 22.510 0.50 45.39 129 ARG A CA 1
ATOM 2062 C C A ARG A 1 134 ? -27.035 -0.375 22.305 0.50 44.85 129 ARG A C 1
ATOM 2063 C C B ARG A 1 134 ? -27.030 -0.369 22.308 0.50 45.67 129 ARG A C 1
ATOM 2064 O O A ARG A 1 134 ? -27.557 -0.366 21.184 0.50 45.55 129 ARG A O 1
ATOM 2065 O O B ARG A 1 134 ? -27.538 -0.344 21.182 0.50 42.08 129 ARG A O 1
ATOM 2104 N N . SER A 1 135 ? -27.708 -0.016 23.401 1.00 44.99 130 SER A N 1
ATOM 2105 C CA . SER A 1 135 ? -29.101 0.406 23.298 1.00 47.63 130 SER A CA 1
ATOM 2106 C C . SER A 1 135 ? -29.244 1.590 22.349 1.00 45.57 130 SER A C 1
ATOM 2107 O O . SER A 1 135 ? -30.182 1.643 21.545 1.00 47.71 130 SER A O 1
ATOM 2115 N N . TRP A 1 136 ? -28.310 2.542 22.418 1.00 41.05 131 TRP A N 1
ATOM 2116 C CA . TRP A 1 136 ? -28.318 3.668 21.491 1.00 42.17 131 TRP A CA 1
ATOM 2117 C C . TRP A 1 136 ? -28.213 3.189 20.048 1.00 41.89 131 TRP A C 1
ATOM 2118 O O . TRP A 1 136 ? -28.924 3.685 19.167 1.00 45.93 131 TRP A O 1
ATOM 2139 N N . LEU A 1 137 ? -27.332 2.220 19.791 1.00 43.37 132 LEU A N 1
ATOM 2140 C CA . LEU A 1 137 ? -27.189 1.679 18.443 1.00 45.94 132 LEU A CA 1
ATOM 2141 C C . LEU A 1 137 ? -28.405 0.858 18.042 1.00 41.11 132 LEU A C 1
ATOM 2142 O O . LEU A 1 137 ? -28.890 0.968 16.910 1.00 46.52 132 LEU A O 1
ATOM 2158 N N . SER A 1 138 ? -28.906 0.024 18.950 1.00 42.41 133 SER A N 1
ATOM 2159 C CA . SER A 1 138 ? -30.067 -0.796 18.632 1.00 45.82 133 SER A CA 1
ATOM 2160 C C . SER A 1 138 ? -31.281 0.065 18.311 1.00 49.17 133 SER A C 1
ATOM 2161 O O . SER A 1 138 ? -32.020 -0.223 17.364 1.00 51.89 133 SER A O 1
ATOM 2169 N N . ASP A 1 139 ? -31.500 1.135 19.081 1.00 52.26 134 ASP A N 1
ATOM 2170 C CA . ASP A 1 139 ? -32.674 1.975 18.868 1.00 57.14 134 ASP A CA 1
ATOM 2171 C C . ASP A 1 139 ? -32.637 2.716 17.538 1.00 53.88 134 ASP A C 1
ATOM 2172 O O . ASP A 1 139 ? -33.624 3.373 17.191 1.00 60.38 134 ASP A O 1
ATOM 2181 N N . GLN A 1 140 ? -31.533 2.639 16.799 1.00 50.31 135 GLN A N 1
ATOM 2182 C CA . GLN A 1 140 ? -31.447 3.192 15.455 1.00 48.66 135 GLN A CA 1
ATOM 2183 C C . GLN A 1 140 ? -31.271 2.110 14.401 1.00 52.59 135 GLN A C 1
ATOM 2184 O O . GLN A 1 140 ? -30.956 2.425 13.249 1.00 44.69 135 GLN A O 1
ATOM 2198 N N . ASN A 1 141 ? -31.465 0.844 14.765 1.00 48.85 136 ASN A N 1
ATOM 2199 C CA . ASN A 1 141 ? -31.186 -0.266 13.859 1.00 59.14 136 ASN A CA 1
ATOM 2200 C C . ASN A 1 141 ? -29.742 -0.196 13.370 1.00 54.78 136 ASN A C 1
ATOM 2201 O O . ASN A 1 141 ? -29.451 -0.383 12.186 1.00 50.51 136 ASN A O 1
ATOM 2212 N N . CYS A 1 142 ? -28.830 0.099 14.296 1.00 52.23 137 CYS A N 1
ATOM 2213 C CA . CYS A 1 142 ? -27.389 0.132 14.034 1.00 39.52 137 CYS A CA 1
ATOM 2214 C C . CYS A 1 142 ? -27.116 1.181 12.964 1.00 41.54 137 CYS A C 1
ATOM 2215 O O . CYS A 1 142 ? -27.485 2.352 13.164 1.00 39.76 137 CYS A O 1
ATOM 2223 N N . TRP A 1 143 ? -26.495 0.834 11.838 1.00 42.71 138 TRP A N 1
ATOM 2224 C CA . TRP A 1 143 ? -26.019 1.841 10.900 1.00 39.26 138 TRP A CA 1
ATOM 2225 C C . TRP A 1 143 ? -27.141 2.567 10.172 1.00 41.15 138 TRP A C 1
ATOM 2226 O O . TRP A 1 143 ? -26.866 3.570 9.503 1.00 39.39 138 TRP A O 1
ATOM 2247 N N . ASP A 1 144 ? -28.386 2.098 10.277 1.00 42.22 139 ASP A N 1
ATOM 2248 C CA . ASP A 1 144 ? -29.490 2.795 9.622 1.00 44.37 139 ASP A CA 1
ATOM 2249 C C . ASP A 1 144 ? -29.582 4.242 10.090 1.00 43.20 139 ASP A C 1
ATOM 2250 O O . ASP A 1 144 ? -29.862 5.144 9.291 1.00 47.55 139 ASP A O 1
ATOM 2259 N N . GLY A 1 145 ? -29.333 4.487 11.378 1.00 39.13 140 GLY A N 1
ATOM 2260 C CA . GLY A 1 145 ? -29.389 5.838 11.902 1.00 41.06 140 GLY A CA 1
ATOM 2261 C C . GLY A 1 145 ? -28.349 6.762 11.309 1.00 46.29 140 GLY A C 1
ATOM 2262 O O . GLY A 1 145 ? -28.519 7.987 11.349 1.00 48.88 140 GLY A O 1
ATOM 2266 N N . LEU A 1 146 ? -27.275 6.204 10.751 1.00 43.63 141 LEU A N 1
ATOM 2267 C CA . LEU A 1 146 ? -26.193 7.016 10.215 1.00 48.34 141 LEU A CA 1
ATOM 2268 C C . LEU A 1 146 ? -26.458 7.489 8.793 1.00 52.72 141 LEU A C 1
ATOM 2269 O O . LEU A 1 146 ? -25.855 8.477 8.361 1.00 61.91 141 LEU A O 1
ATOM 2285 N N . LYS A 1 147 ? -27.343 6.817 8.063 1.00 57.71 142 LYS A N 1
ATOM 2286 C CA . LYS A 1 147 ? -27.599 7.149 6.667 1.00 56.09 142 LYS A CA 1
ATOM 2287 C C . LYS A 1 147 ? -28.091 8.584 6.526 1.00 62.91 142 LYS A C 1
ATOM 2288 O O . LYS A 1 147 ? -27.867 9.228 5.500 1.00 75.39 142 LYS A O 1
ATOM 2307 N N . PRO B 2 4 ? -3.329 13.562 28.679 1.00 53.87 54 PRO B N 1
ATOM 2308 C CA . PRO B 2 4 ? -2.811 12.375 27.990 1.00 62.55 54 PRO B CA 1
ATOM 2309 C C . PRO B 2 4 ? -3.939 11.570 27.333 1.00 64.50 54 PRO B C 1
ATOM 2310 O O . PRO B 2 4 ? -4.376 11.930 26.240 1.00 55.00 54 PRO B O 1
ATOM 2321 N N . GLU B 2 5 ? -4.412 10.504 27.983 1.00 58.63 55 GLU B N 1
ATOM 2322 C CA . GLU B 2 5 ? -5.576 9.791 27.476 1.00 52.06 55 GLU B CA 1
ATOM 2323 C C . GLU B 2 5 ? -6.840 10.635 27.578 1.00 56.42 55 GLU B C 1
ATOM 2324 O O . GLU B 2 5 ? -7.802 10.391 26.841 1.00 48.85 55 GLU B O 1
ATOM 2336 N N . ILE B 2 6 ? -6.860 11.615 28.481 1.00 58.05 56 ILE B N 1
ATOM 2337 C CA . ILE B 2 6 ? -8.000 12.518 28.577 1.00 58.50 56 ILE B CA 1
ATOM 2338 C C . ILE B 2 6 ? -7.933 13.583 27.489 1.00 50.33 56 ILE B C 1
ATOM 2339 O O . ILE B 2 6 ? -8.971 14.034 26.990 1.00 47.24 56 ILE B O 1
ATOM 2355 N N . TRP B 2 7 ? -6.725 14.004 27.106 1.00 47.12 57 TRP B N 1
ATOM 2356 C CA . TRP B 2 7 ? -6.589 14.959 26.012 1.00 52.85 57 TRP B CA 1
ATOM 2357 C C . TRP B 2 7 ? -7.069 14.351 24.701 1.00 52.54 57 TRP B C 1
ATOM 2358 O O . TRP B 2 7 ? -7.783 15.003 23.929 1.00 50.99 57 TRP B O 1
ATOM 2379 N N . ILE B 2 8 ? -6.687 13.099 24.433 1.00 49.10 58 ILE B N 1
ATOM 2380 C CA . ILE B 2 8 ? -7.190 12.396 23.255 1.00 48.33 58 ILE B CA 1
ATOM 2381 C C . ILE B 2 8 ? -8.711 12.406 23.252 1.00 40.95 58 ILE B C 1
ATOM 2382 O O . ILE B 2 8 ? -9.348 12.803 22.269 1.00 39.76 58 ILE B O 1
ATOM 2398 N N . ALA B 2 9 ? -9.315 11.970 24.359 1.00 34.76 59 ALA B N 1
ATOM 2399 C CA . ALA B 2 9 ? -10.769 11.892 24.432 1.00 36.41 59 ALA B CA 1
ATOM 2400 C C . ALA B 2 9 ? -11.408 13.227 24.078 1.00 40.26 59 ALA B C 1
ATOM 2401 O O . ALA B 2 9 ? -12.359 13.283 23.292 1.00 47.18 59 ALA B O 1
ATOM 2408 N N . GLN B 2 10 ? -10.880 14.320 24.632 1.00 44.47 60 GLN B N 1
ATOM 2409 C CA . GLN B 2 10 ? -11.481 15.626 24.386 1.00 44.69 60 GLN B CA 1
ATOM 2410 C C . GLN B 2 10 ? -11.290 16.077 22.945 1.00 44.62 60 GLN B C 1
ATOM 2411 O O . GLN B 2 10 ? -12.126 16.818 22.417 1.00 49.09 60 GLN B O 1
ATOM 2425 N N . GLU B 2 11 ? -10.206 15.657 22.292 1.00 41.76 61 GLU B N 1
ATOM 2426 C CA . GLU B 2 11 ? -10.019 16.024 20.894 1.00 42.82 61 GLU B CA 1
ATOM 2427 C C . GLU B 2 11 ? -10.904 15.201 19.967 1.00 38.56 61 GLU B C 1
ATOM 2428 O O . GLU B 2 11 ? -11.331 15.705 18.924 1.00 42.83 61 GLU B O 1
ATOM 2440 N N . LEU B 2 12 ? -11.200 13.949 20.326 1.00 34.04 62 LEU B N 1
ATOM 2441 C CA . LEU B 2 12 ? -12.190 13.188 19.575 1.00 38.96 62 LEU B CA 1
ATOM 2442 C C . LEU B 2 12 ? -13.586 13.783 19.709 1.00 40.21 62 LEU B C 1
ATOM 2443 O O . LEU B 2 12 ? -14.425 13.572 18.828 1.00 41.76 62 LEU B O 1
ATOM 2459 N N . ARG B 2 13 ? -13.853 14.521 20.789 1.00 43.32 63 ARG B N 1
ATOM 2460 C CA . ARG B 2 13 ? -15.151 15.169 20.949 1.00 43.98 63 ARG B CA 1
ATOM 2461 C C . ARG B 2 13 ? -15.235 16.451 20.130 1.00 44.97 63 ARG B C 1
ATOM 2462 O O . ARG B 2 13 ? -16.271 16.731 19.518 1.00 47.27 63 ARG B O 1
ATOM 2483 N N . ARG B 2 14 ? -14.161 17.244 20.107 1.00 45.63 64 ARG B N 1
ATOM 2484 C CA . ARG B 2 14 ? -14.130 18.402 19.220 1.00 49.52 64 ARG B CA 1
ATOM 2485 C C . ARG B 2 14 ? -14.266 17.964 17.768 1.00 38.73 64 ARG B C 1
ATOM 2486 O O . ARG B 2 14 ? -15.060 18.527 17.007 1.00 48.79 64 ARG B O 1
ATOM 2507 N N . ILE B 2 15 ? -13.497 16.949 17.371 1.00 39.43 65 ILE B N 1
ATOM 2508 C CA . ILE B 2 15 ? -13.566 16.442 16.004 1.00 37.90 65 ILE B CA 1
ATOM 2509 C C . ILE B 2 15 ? -14.947 15.867 15.722 1.00 37.17 65 ILE B C 1
ATOM 2510 O O . ILE B 2 15 ? -15.542 16.123 14.668 1.00 43.40 65 ILE B O 1
ATOM 2526 N N . GLY B 2 16 ? -15.481 15.086 16.658 1.00 37.63 66 GLY B N 1
ATOM 2527 C CA . GLY B 2 16 ? -16.788 14.489 16.445 1.00 38.96 66 GLY B CA 1
ATOM 2528 C C . GLY B 2 16 ? -17.897 15.519 16.380 1.00 39.34 66 GLY B C 1
ATOM 2529 O O . GLY B 2 16 ? -18.837 15.384 15.591 1.00 40.51 66 GLY B O 1
ATOM 2533 N N . ASP B 2 17 ? -17.807 16.565 17.207 1.00 43.82 67 ASP B N 1
ATOM 2534 C CA . ASP B 2 17 ? -18.874 17.559 17.264 1.00 40.52 67 ASP B CA 1
ATOM 2535 C C . ASP B 2 17 ? -18.841 18.477 16.050 1.00 40.61 67 ASP B C 1
ATOM 2536 O O . ASP B 2 17 ? -19.891 18.812 15.491 1.00 44.14 67 ASP B O 1
ATOM 2545 N N . GLU B 2 18 ? -17.648 18.900 15.630 1.00 40.79 68 GLU B N 1
ATOM 2546 C CA . GLU B 2 18 ? -17.542 19.716 14.427 1.00 47.87 68 GLU B CA 1
ATOM 2547 C C . GLU B 2 18 ? -17.920 18.911 13.191 1.00 47.17 68 GLU B C 1
ATOM 2548 O O . GLU B 2 18 ? -18.700 19.374 12.352 1.00 47.01 68 GLU B O 1
ATOM 2560 N N . PHE B 2 19 ? -17.375 17.698 13.062 1.00 51.42 69 PHE B N 1
ATOM 2561 C CA . PHE B 2 19 ? -17.760 16.830 11.954 1.00 44.63 69 PHE B CA 1
ATOM 2562 C C . PHE B 2 19 ? -19.273 16.698 11.871 1.00 47.13 69 PHE B C 1
ATOM 2563 O O . PHE B 2 19 ? -19.853 16.757 10.781 1.00 49.78 69 PHE B O 1
ATOM 2580 N N . ASN B 2 20 ? -19.931 16.547 13.020 1.00 49.02 70 ASN B N 1
ATOM 2581 C CA . ASN B 2 20 ? -21.363 16.275 13.034 1.00 47.62 70 ASN B CA 1
ATOM 2582 C C . ASN B 2 20 ? -22.168 17.497 12.604 1.00 58.93 70 ASN B C 1
ATOM 2583 O O . ASN B 2 20 ? -23.178 17.367 11.902 1.00 62.66 70 ASN B O 1
ATOM 2594 N N . ALA B 2 21 ? -21.736 18.693 13.010 1.00 59.23 71 ALA B N 1
ATOM 2595 C CA . ALA B 2 21 ? -22.507 19.897 12.717 1.00 54.21 71 ALA B CA 1
ATOM 2596 C C . ALA B 2 21 ? -22.465 20.242 11.234 1.00 55.45 71 ALA B C 1
ATOM 2597 O O . ALA B 2 21 ? -23.469 20.687 10.667 1.00 57.16 71 ALA B O 1
ATOM 2604 N N . TYR B 2 22 ? -21.313 20.054 10.590 1.00 61.91 72 TYR B N 1
ATOM 2605 C CA . TYR B 2 22 ? -21.157 20.423 9.189 1.00 70.36 72 TYR B CA 1
ATOM 2606 C C . TYR B 2 22 ? -21.827 19.446 8.228 1.00 75.72 72 TYR B C 1
ATOM 2607 O O . TYR B 2 22 ? -21.844 19.711 7.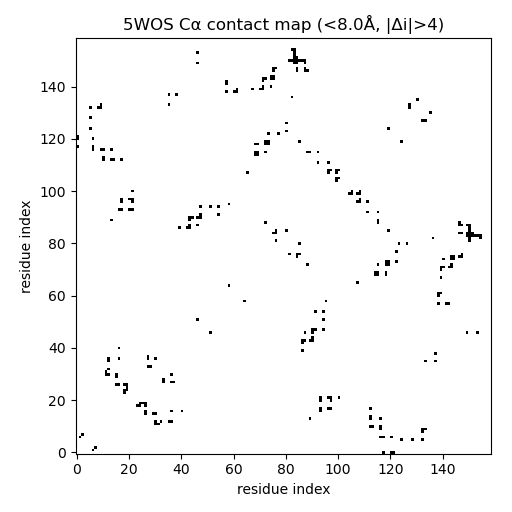021 1.00 69.59 72 TYR B O 1
ATOM 2625 N N . TYR B 2 23 ? -22.380 18.333 8.721 1.00 75.01 73 TYR B N 1
ATOM 2626 C CA . TYR B 2 23 ? -23.020 17.329 7.867 1.00 80.08 73 TYR B CA 1
ATOM 2627 C C . TYR B 2 23 ? -24.348 16.908 8.502 1.00 79.19 73 TYR B C 1
ATOM 2628 O O . TYR B 2 23 ? -24.502 15.778 8.970 1.00 78.09 73 TYR B O 1
ATOM 2646 N N . ALA B 2 24 ? -25.314 17.823 8.501 1.00 87.51 74 ALA B N 1
ATOM 2647 C CA . ALA B 2 24 ? -26.641 17.541 9.037 1.00 88.44 74 ALA B CA 1
ATOM 2648 C C . ALA B 2 24 ? -26.553 17.027 10.471 1.00 76.12 74 ALA B C 1
ATOM 2649 O O . ALA B 2 24 ? -26.422 15.825 10.702 1.00 79.01 74 ALA B O 1
#

Solvent-accessible surface area: 8528 Å² total; per-resi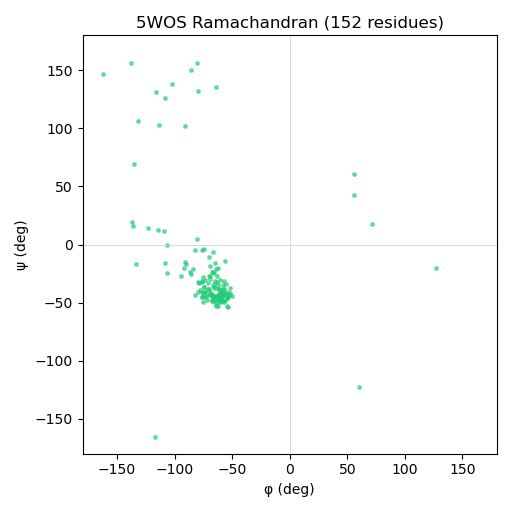due (Å²): 145,159,124,63,138,28,2,108,46,2,11,39,3,0,62,8,3,4,60,31,51,13,78,62,134,63,52,29,172,111,16,151,54,76,107,4,0,52,60,0,32,69,36,0,61,51,4,8,166,82,21,56,93,48,2,158,102,3,16,117,133,16,103,89,11,50,91,37,4,59,68,2,4,84,47,0,3,111,96,129,32,28,28,1,19,1,0,0,5,0,0,5,2,0,23,0,1,54,28,40,83,130,149,51,207,87,125,39,23,92,85,0,7,38,28,1,0,86,9,1,13,58,116,0,108,73,56,2,46,124,53,102,9,10,63,40,23,160,105,45,98,108,2,1,99,9,2,66,128,9,0,64,88,23,48,78,154,121,132

Organism: Canarypox virus (NCBI:txid44088)

Foldseek 3Di:
DDCDVLLVLQLLLLVQLLVCLQVVDDCLPVGPDNVLNVVLSVLLVVCCVVCVVVLVVVVVVDPPCLVCLLVVLCVQDVVHDDVNSVSPSSSSLSSVLNVVVVVPDCPSNVCSSVSNSVSNCVRCVVVCVVCVHCVVVD/DVVVVVVVVVVVVVVVVVVPD

B-factor: mean 58.09, std 19.04, range [27.15, 140.46]

Radius of gyration: 14.35 Å; Cα contacts (8 Å, |Δi|>4): 165; chains: 2; bounding box: 38×31×30 Å

InterPro domains:
  IPR002475 Bcl2-like [PS50062] (75-140)
  IPR036834 Bcl-2-like superfamily [G3DSA:1.10.437.10] (2-171)
  IPR036834 Bcl-2-like superfamily [SSF56854] (6-174)
  IPR046371 Bcl-2, Bcl-2 homology region 1-3 [PF00452] (47-138)